Protein AF-A0AAV3ZAY5-F1 (afdb_monomer_lite)

pLDDT: mean 81.06, std 16.38, range [39.59, 95.88]

InterPro domains:
  IPR008930 Terpenoid cyclases/protein prenyltransferase alpha-alpha toroid [SSF48239] (10-176)
  IPR011626 Alpha-macroglobulin-like, TED domain [PF07678] (3-172)
  IPR019742 Alpha-2-macroglobulin, conserved site [PS00477] (21-29)
  IPR047565 Alpha-macroglobulin-like, thiol-ester bond-forming region [SM01419] (13-42)
  IPR050473 Alpha-2-macroglobulin/Complement system [PTHR11412] (2-173)

Secondary structure (DSSP, 8-state):
-----HHHHH-TTHHHH-----SSHHHHHHHHHHHHHHHHHHHHTT---HHHHHHHHHHHHHHHHHHHTTB-TTS-B-SSGGGSSS-BHHHHHHHHHHHHHHTTTS---HHHHHHHHHHHHHTB-TTS-B---S--S-TTTTGGGGGGSSS--S---HHHHHHHHHHHHHHTT-----

Radius of gyration: 16.89 Å; chains: 1; bounding box: 42×34×52 Å

Sequence (178 aa):
MLPGDIIGAALNNLEDLVRMPTGCGEQNMIGFVSNILVQKYLYSIENLQETTRQAALKHMEIGYQRAINYRHKDGSFSAFGDKDPKGSVWLTSFVVKSFAQAKKHIFIDEKDLNRSVDFLVQSQLDTGCFRETGKVFSSYMMGGLGQGWGQKTRRSPQGALTAYVLMALMEAGADTHV

Foldseek 3Di:
DDCPCPPVVVVVPLVVLQAQQDAFLVSLLSNLLSLLVSLVVCVVVVNPPVVSVVSSLVSNVNSLVVNVQQAEPQLAGDRHRPVWPDHWLLSLLSVLQSLLSCVVRDDDDLVSSVSSLVSNVVQQDPVRWHDIDGDDPDLVVVPVQSVPPPDPDPDNPRVVSSVSSVSSCVSNVNDPPD

Organism: NCBI:txid259542

Structure (mmCIF, N/CA/C/O backbone):
data_AF-A0AAV3ZAY5-F1
#
_entry.id   AF-A0AAV3ZAY5-F1
#
loop_
_atom_site.group_PDB
_atom_site.id
_atom_site.type_symbol
_atom_site.label_atom_id
_atom_site.label_alt_id
_atom_site.label_comp_id
_atom_site.label_asym_id
_atom_site.label_entity_id
_atom_site.label_seq_id
_atom_site.pdbx_PDB_ins_code
_atom_site.Cartn_x
_atom_site.Cartn_y
_atom_site.Cartn_z
_atom_site.occupancy
_atom_site.B_iso_or_equiv
_atom_site.auth_seq_id
_atom_site.auth_comp_id
_atom_site.auth_asym_id
_atom_site.auth_atom_id
_atom_site.pdbx_PDB_model_num
ATOM 1 N N . MET A 1 1 ? 5.620 -15.969 34.802 1.00 39.59 1 MET A N 1
ATOM 2 C CA . MET A 1 1 ? 4.813 -16.002 33.566 1.00 39.59 1 MET A CA 1
ATOM 3 C C . MET A 1 1 ? 5.616 -15.263 32.512 1.00 39.59 1 MET A C 1
ATOM 5 O O . MET A 1 1 ? 5.929 -14.102 32.729 1.00 39.59 1 MET A O 1
ATOM 9 N N . LEU A 1 2 ? 6.109 -15.965 31.490 1.00 40.91 2 LEU A N 1
ATOM 10 C CA . LEU A 1 2 ? 6.939 -15.359 30.445 1.00 40.91 2 LEU A CA 1
ATOM 11 C C . LEU A 1 2 ? 6.082 -14.387 29.609 1.00 40.91 2 LEU A C 1
ATOM 13 O O . LEU A 1 2 ? 4.936 -14.731 29.314 1.00 40.91 2 LEU A O 1
ATOM 17 N N . PRO A 1 3 ? 6.599 -13.207 29.225 1.00 48.16 3 PRO A N 1
ATOM 18 C CA . PRO A 1 3 ? 5.891 -12.257 28.374 1.00 48.16 3 PRO A CA 1
ATOM 19 C C . PRO A 1 3 ? 5.859 -12.800 26.940 1.00 48.16 3 PRO A C 1
ATOM 21 O O . PRO A 1 3 ? 6.736 -12.525 26.129 1.00 48.16 3 PRO A O 1
ATOM 24 N N . GLY A 1 4 ? 4.865 -13.640 26.652 1.00 52.03 4 GLY A N 1
ATOM 25 C CA . GLY A 1 4 ? 4.575 -14.147 25.307 1.00 52.03 4 GLY A CA 1
ATOM 26 C C . GLY A 1 4 ? 3.808 -13.152 24.433 1.00 52.03 4 GLY A C 1
ATOM 27 O O . GLY A 1 4 ? 3.517 -13.460 23.282 1.00 52.03 4 GLY A O 1
ATOM 28 N N . ASP A 1 5 ? 3.489 -11.970 24.964 1.00 56.34 5 ASP A N 1
ATOM 29 C CA . ASP A 1 5 ? 2.721 -10.943 24.273 1.00 56.34 5 ASP A CA 1
ATOM 30 C C . ASP A 1 5 ? 3.608 -9.736 23.943 1.00 56.34 5 ASP A C 1
ATOM 32 O O . ASP A 1 5 ? 3.662 -8.729 24.651 1.00 56.34 5 ASP A O 1
ATOM 36 N N . ILE A 1 6 ? 4.370 -9.884 22.856 1.00 57.84 6 ILE A N 1
ATOM 37 C CA . ILE A 1 6 ? 5.235 -8.826 22.312 1.00 57.84 6 ILE A CA 1
ATOM 38 C C . ILE A 1 6 ? 4.385 -7.616 21.897 1.00 57.84 6 ILE A C 1
ATOM 40 O O . ILE A 1 6 ? 4.851 -6.479 21.958 1.00 57.84 6 ILE A O 1
ATOM 44 N N . ILE A 1 7 ? 3.130 -7.856 21.502 1.00 55.22 7 ILE A N 1
ATOM 45 C CA . ILE A 1 7 ? 2.209 -6.794 21.123 1.00 55.22 7 ILE A CA 1
ATOM 46 C C . ILE A 1 7 ? 1.667 -6.137 22.400 1.00 55.22 7 ILE A C 1
ATOM 48 O O . ILE A 1 7 ? 1.729 -4.921 22.507 1.00 55.22 7 ILE A O 1
ATOM 52 N N . GLY A 1 8 ? 1.266 -6.898 23.421 1.00 54.28 8 GLY A N 1
ATOM 53 C CA . GLY A 1 8 ? 0.714 -6.399 24.690 1.00 54.28 8 GLY A CA 1
ATOM 54 C C . GLY A 1 8 ? 1.540 -5.299 25.366 1.00 54.28 8 GLY A C 1
ATOM 55 O O . GLY A 1 8 ? 0.983 -4.310 25.839 1.00 54.28 8 GLY A O 1
ATOM 56 N N . ALA A 1 9 ? 2.874 -5.391 25.330 1.00 57.09 9 ALA A N 1
ATOM 57 C CA . ALA A 1 9 ? 3.757 -4.342 25.855 1.00 57.09 9 ALA A CA 1
ATOM 58 C C . ALA A 1 9 ? 3.744 -3.042 25.020 1.00 57.09 9 ALA A C 1
ATOM 60 O O . ALA A 1 9 ? 3.839 -1.953 25.586 1.00 57.09 9 ALA A O 1
ATOM 61 N N . ALA A 1 10 ? 3.595 -3.138 23.694 1.00 53.03 10 ALA A N 1
ATOM 62 C CA . ALA A 1 10 ? 3.431 -1.988 22.798 1.00 53.03 10 ALA A CA 1
ATOM 63 C C . ALA A 1 10 ? 2.013 -1.382 22.856 1.00 53.03 10 ALA A C 1
ATOM 65 O O . ALA A 1 10 ? 1.795 -0.277 22.363 1.00 53.03 10 ALA A O 1
ATOM 66 N N . LEU A 1 11 ? 1.054 -2.095 23.456 1.00 53.38 11 LEU A N 1
ATOM 67 C CA . LEU A 1 11 ? -0.377 -1.784 23.429 1.00 53.38 11 LEU A CA 1
ATOM 68 C C . LEU A 1 11 ? -0.939 -1.221 24.732 1.00 53.38 11 LEU A C 1
ATOM 70 O O . LEU A 1 11 ? -2.111 -0.846 24.755 1.00 53.38 11 LEU A O 1
ATOM 74 N N . ASN A 1 12 ? -0.119 -1.074 25.779 1.00 56.75 12 ASN A N 1
ATOM 75 C CA . ASN A 1 12 ? -0.495 -0.266 26.944 1.00 56.75 12 ASN A CA 1
ATOM 76 C C . ASN A 1 12 ? -0.923 1.163 26.532 1.00 56.75 12 ASN A C 1
ATOM 78 O O . ASN A 1 12 ? -1.716 1.770 27.242 1.00 56.75 12 ASN A O 1
ATOM 82 N N . ASN A 1 13 ? -0.493 1.632 25.347 1.00 63.41 13 ASN A N 1
ATOM 83 C CA . ASN A 1 13 ? -0.967 2.850 24.687 1.00 63.41 13 ASN A CA 1
ATOM 84 C C . ASN A 1 13 ? -1.413 2.582 23.235 1.00 63.41 13 ASN A C 1
ATOM 86 O O . ASN A 1 13 ? -0.822 3.086 22.279 1.00 63.41 13 ASN A O 1
ATOM 90 N N . LEU A 1 14 ? -2.461 1.781 23.038 1.00 65.88 14 LEU A N 1
ATOM 91 C CA . LEU A 1 14 ? -3.030 1.511 21.708 1.00 65.88 14 LEU A CA 1
ATOM 92 C C . LEU A 1 14 ? -3.340 2.788 20.897 1.00 65.88 14 LEU A C 1
ATOM 94 O O . LEU A 1 14 ? -3.242 2.803 19.670 1.00 65.88 14 LEU A O 1
ATOM 98 N N . GLU A 1 15 ? -3.685 3.866 21.600 1.00 65.75 15 GLU A N 1
ATOM 99 C CA . GLU A 1 15 ? -3.948 5.195 21.045 1.00 65.75 15 GLU A CA 1
ATOM 100 C C . GLU A 1 15 ? -2.708 5.806 20.360 1.00 65.75 15 GLU A C 1
ATOM 102 O O . GLU A 1 15 ? -2.850 6.451 19.324 1.00 65.75 15 GLU A O 1
ATOM 107 N N . ASP A 1 16 ? -1.489 5.507 20.829 1.00 74.25 16 ASP A N 1
ATOM 108 C CA . ASP A 1 16 ? -0.229 5.993 20.233 1.00 74.25 16 ASP A CA 1
ATOM 109 C C . ASP A 1 16 ? 0.100 5.307 18.888 1.00 74.25 16 ASP A C 1
ATOM 111 O O . ASP A 1 16 ? 0.919 5.789 18.085 1.00 74.25 16 ASP A O 1
ATOM 115 N N . LEU A 1 17 ? -0.532 4.156 18.631 1.00 75.94 17 LEU A N 1
ATOM 116 C CA . LEU A 1 17 ? -0.433 3.418 17.370 1.00 75.94 17 LEU A CA 1
ATOM 117 C C . LEU A 1 17 ? -1.469 3.890 16.342 1.00 75.94 17 LEU A C 1
ATOM 119 O O . LEU A 1 17 ? -1.263 3.685 15.143 1.00 75.94 17 LEU A O 1
ATOM 123 N N . VAL A 1 18 ? -2.541 4.562 16.775 1.00 81.69 18 VAL A N 1
ATOM 124 C CA . VAL A 1 18 ? -3.495 5.225 15.878 1.00 81.69 18 VAL A CA 1
ATOM 125 C C . VAL A 1 18 ? -2.843 6.480 15.314 1.00 81.69 18 VAL A C 1
ATOM 127 O O . VAL A 1 18 ? -2.872 7.563 15.892 1.00 81.69 18 VAL A O 1
ATOM 130 N N . ARG A 1 19 ? -2.224 6.336 14.144 1.00 83.06 19 ARG A N 1
ATOM 131 C CA . ARG A 1 19 ? -1.428 7.402 13.531 1.00 83.06 19 ARG A CA 1
ATOM 132 C C . ARG A 1 19 ? -2.105 7.964 12.304 1.00 83.06 19 ARG A C 1
ATOM 134 O O . ARG A 1 19 ? -2.465 7.224 11.395 1.00 83.06 19 ARG A O 1
ATOM 141 N N . MET A 1 20 ? -2.205 9.285 12.229 1.00 84.25 20 MET A N 1
ATOM 142 C CA . MET A 1 20 ? -2.657 9.939 11.008 1.00 84.25 20 MET A CA 1
ATOM 143 C C . MET A 1 20 ? -1.624 9.726 9.881 1.00 84.25 20 MET A C 1
ATOM 145 O O . MET A 1 20 ? -0.457 10.092 10.053 1.00 84.25 20 MET A O 1
ATOM 149 N N . PRO A 1 21 ? -2.020 9.176 8.718 1.00 84.12 21 PRO A N 1
ATOM 150 C CA . PRO A 1 21 ? -1.125 9.008 7.572 1.00 84.12 21 PRO A CA 1
ATOM 151 C C . PRO A 1 21 ? -0.656 10.366 7.053 1.00 84.12 21 PRO A C 1
ATOM 153 O O . PRO A 1 21 ? -1.484 11.192 6.685 1.00 84.12 21 PRO A O 1
ATOM 156 N N . THR A 1 22 ? 0.646 10.641 7.047 1.00 78.81 22 THR A N 1
ATOM 157 C CA . THR A 1 22 ? 1.213 11.942 6.642 1.00 78.81 22 THR A CA 1
ATOM 158 C C . THR A 1 22 ? 2.538 11.754 5.911 1.00 78.81 22 THR A C 1
ATOM 160 O O . THR A 1 22 ? 3.098 10.660 5.903 1.00 78.81 22 THR A O 1
ATOM 163 N N . GLY A 1 23 ? 3.053 12.829 5.312 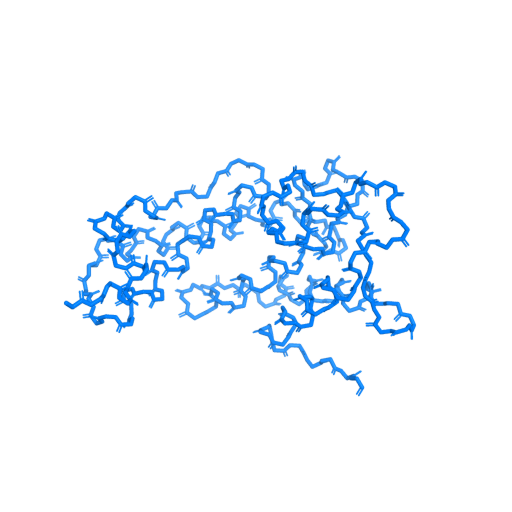1.00 82.94 23 GLY A N 1
ATOM 164 C CA . GLY A 1 23 ? 4.373 12.833 4.689 1.00 82.94 23 GLY A CA 1
ATOM 165 C C . GLY A 1 23 ? 4.362 12.370 3.235 1.00 82.94 23 GLY A C 1
ATOM 166 O O . GLY A 1 23 ? 3.383 12.569 2.525 1.00 82.94 23 GLY A O 1
ATOM 167 N N . CYS A 1 24 ? 5.484 11.818 2.778 1.00 82.94 24 CYS A N 1
ATOM 168 C CA . CYS A 1 24 ? 5.622 11.225 1.443 1.00 82.94 24 CYS A CA 1
ATOM 169 C C . CYS A 1 24 ? 4.890 9.871 1.343 1.00 82.94 24 CYS A C 1
ATOM 171 O O . CYS A 1 24 ? 4.443 9.339 2.358 1.00 82.94 24 CYS A O 1
ATOM 173 N N . GLY A 1 25 ? 4.779 9.290 0.145 1.00 80.44 25 GLY A N 1
ATOM 174 C CA . GLY A 1 25 ? 4.040 8.042 -0.090 1.00 80.44 25 GLY A CA 1
ATOM 175 C C . GLY A 1 25 ? 4.461 6.906 0.844 1.00 80.44 25 GLY A C 1
ATOM 176 O O . GLY A 1 25 ? 3.620 6.196 1.386 1.00 80.44 25 GLY A O 1
ATOM 177 N N . GLU A 1 26 ? 5.757 6.813 1.134 1.00 83.38 26 GLU A N 1
ATOM 178 C CA . GLU A 1 26 ? 6.321 5.878 2.107 1.00 83.38 26 GLU A CA 1
ATOM 179 C C . GLU A 1 26 ? 5.782 6.098 3.530 1.00 83.38 26 GLU A C 1
ATOM 181 O O . GLU A 1 26 ? 5.213 5.195 4.142 1.00 83.38 26 GLU A O 1
ATOM 186 N N . GLN A 1 27 ? 5.908 7.321 4.048 1.00 82.44 27 GLN A N 1
ATOM 187 C CA . GLN A 1 27 ? 5.470 7.687 5.400 1.00 82.44 27 GLN A CA 1
ATOM 188 C C . GLN A 1 27 ? 3.948 7.591 5.560 1.00 82.44 27 GLN A C 1
ATOM 190 O O . GLN A 1 27 ? 3.459 7.140 6.600 1.00 82.44 27 GLN A O 1
ATOM 195 N N . ASN A 1 28 ? 3.204 7.940 4.508 1.00 89.62 28 ASN A N 1
ATOM 196 C CA . ASN A 1 28 ? 1.758 7.783 4.458 1.00 89.62 28 ASN A CA 1
ATOM 197 C C . ASN A 1 28 ? 1.373 6.314 4.669 1.00 89.62 28 ASN A C 1
ATOM 199 O O . ASN A 1 28 ? 0.498 6.010 5.481 1.00 89.62 28 ASN A O 1
ATOM 203 N N . MET A 1 29 ? 2.075 5.392 4.006 1.00 91.69 29 MET A N 1
ATOM 204 C CA . MET A 1 29 ? 1.794 3.966 4.136 1.00 91.69 29 MET A CA 1
ATOM 205 C C . MET A 1 29 ? 2.168 3.389 5.506 1.00 91.69 29 MET A C 1
ATOM 207 O O . MET A 1 29 ? 1.460 2.503 5.979 1.00 91.69 29 MET A O 1
ATOM 211 N N . ILE A 1 30 ? 3.192 3.914 6.193 1.00 88.19 30 ILE A N 1
ATOM 212 C CA . ILE A 1 30 ? 3.480 3.527 7.590 1.00 88.19 30 ILE A CA 1
ATOM 213 C C . ILE A 1 30 ? 2.266 3.821 8.474 1.00 88.19 30 ILE A C 1
ATOM 215 O O . ILE A 1 30 ? 1.792 2.936 9.185 1.00 88.19 30 ILE A O 1
ATOM 219 N N . GLY A 1 31 ? 1.737 5.048 8.406 1.00 87.38 31 GLY A N 1
ATOM 220 C CA . GLY A 1 31 ? 0.554 5.425 9.180 1.00 87.38 31 GLY A CA 1
ATOM 221 C C . GLY A 1 31 ? -0.658 4.568 8.816 1.00 87.38 31 GLY A C 1
ATOM 222 O O . GLY A 1 31 ? -1.362 4.077 9.695 1.00 87.38 31 GLY A O 1
ATOM 223 N N . PHE A 1 32 ? -0.874 4.321 7.524 1.00 92.81 32 PHE A N 1
ATOM 224 C CA . PHE A 1 32 ? -1.975 3.485 7.047 1.00 92.81 32 PHE A CA 1
ATOM 225 C C . PHE A 1 32 ? -1.913 2.057 7.618 1.00 92.81 32 PHE A C 1
ATOM 227 O O . PHE A 1 32 ? -2.893 1.584 8.194 1.00 92.81 32 PHE A O 1
ATOM 234 N N . VAL A 1 33 ? -0.751 1.399 7.545 1.00 91.81 33 VAL A N 1
ATOM 235 C CA . VAL A 1 33 ? -0.567 0.031 8.057 1.00 91.81 33 VAL A CA 1
ATOM 236 C C . VAL A 1 33 ? -0.677 -0.037 9.579 1.00 91.81 33 VAL A C 1
ATOM 238 O O . VAL A 1 33 ? -1.270 -0.989 10.089 1.00 91.81 33 VAL A O 1
ATOM 241 N N . SER A 1 34 ? -0.190 0.970 10.313 1.00 90.75 34 SER A N 1
ATOM 242 C CA . SER A 1 34 ? -0.392 1.044 11.768 1.00 90.75 34 SER A CA 1
ATOM 243 C C . SER A 1 34 ? -1.877 0.990 12.139 1.00 90.75 34 SER A C 1
ATOM 245 O O . SER A 1 34 ? -2.253 0.218 13.018 1.00 90.75 34 SER A O 1
ATOM 247 N N . ASN A 1 35 ? -2.742 1.726 11.430 1.00 92.19 35 ASN A N 1
ATOM 248 C CA . ASN A 1 35 ? -4.182 1.697 11.709 1.00 92.19 35 ASN A CA 1
ATOM 249 C C . ASN A 1 35 ? -4.825 0.339 11.373 1.00 92.19 35 ASN A C 1
ATOM 251 O O . ASN A 1 35 ? -5.685 -0.121 12.121 1.00 92.19 35 ASN A O 1
ATOM 255 N N . ILE A 1 36 ? -4.381 -0.346 10.309 1.00 92.44 36 ILE A N 1
ATOM 256 C CA . ILE A 1 36 ? -4.831 -1.719 10.004 1.00 92.44 36 ILE A CA 1
ATOM 257 C C . ILE A 1 36 ? -4.467 -2.670 11.149 1.00 92.44 36 ILE A C 1
ATOM 259 O O . ILE A 1 36 ? -5.278 -3.509 11.543 1.00 92.44 36 ILE A O 1
ATOM 263 N N . LEU A 1 37 ? -3.246 -2.564 11.681 1.00 89.75 37 LEU A N 1
ATOM 264 C CA . LEU A 1 37 ? -2.791 -3.412 12.780 1.00 89.75 37 LEU A CA 1
ATOM 265 C C . LEU A 1 37 ? -3.623 -3.179 14.046 1.00 89.75 37 LEU A C 1
ATOM 267 O O . LEU A 1 37 ? -4.035 -4.150 14.677 1.00 89.75 37 LEU A O 1
ATOM 271 N N . VAL A 1 38 ? -3.931 -1.917 14.361 1.00 88.88 38 VAL A N 1
ATOM 272 C CA . VAL A 1 38 ? -4.828 -1.559 15.470 1.00 88.88 38 VAL A CA 1
ATOM 273 C C . VAL A 1 38 ? -6.206 -2.202 15.293 1.00 88.88 38 VAL A C 1
ATOM 275 O O . VAL A 1 38 ? -6.694 -2.838 16.224 1.00 88.88 38 VAL A O 1
ATOM 278 N N . GLN A 1 39 ? -6.809 -2.123 14.099 1.00 88.81 39 GLN A N 1
ATOM 279 C CA . GLN A 1 39 ? -8.101 -2.771 13.821 1.00 88.81 39 GLN A CA 1
ATOM 280 C C . GLN A 1 39 ? -8.048 -4.290 14.011 1.00 88.81 39 GLN A C 1
ATOM 282 O O . GLN A 1 39 ? -8.925 -4.865 14.655 1.00 88.81 39 GLN A O 1
ATOM 287 N N . LYS A 1 40 ? -7.011 -4.951 13.476 1.00 87.56 40 LYS A N 1
ATOM 288 C CA . LYS A 1 40 ? -6.828 -6.402 13.636 1.00 87.56 40 LYS A CA 1
ATOM 289 C C . LYS A 1 40 ? -6.686 -6.794 15.103 1.00 87.56 40 LYS A C 1
ATOM 291 O O . LYS A 1 40 ? -7.253 -7.803 15.511 1.00 87.56 40 LYS A O 1
ATOM 296 N N . TYR A 1 41 ? -5.939 -6.009 15.874 1.00 84.44 41 TYR A N 1
ATOM 297 C CA . TYR A 1 41 ? -5.732 -6.289 17.285 1.00 84.44 41 TYR A CA 1
ATOM 298 C C . TYR A 1 41 ? -7.022 -6.116 18.092 1.00 84.44 41 TYR A C 1
ATOM 300 O O . TYR A 1 41 ? -7.425 -7.057 18.770 1.00 84.44 41 TYR A O 1
ATOM 308 N N . LEU A 1 42 ? -7.708 -4.973 17.963 1.00 84.44 42 LEU A N 1
ATOM 309 C CA . LEU A 1 42 ? -8.984 -4.720 18.648 1.00 84.44 42 LEU A CA 1
ATOM 310 C C . LEU A 1 42 ? -10.009 -5.825 18.377 1.00 84.44 42 LEU A C 1
ATOM 312 O O . LEU A 1 42 ? -10.687 -6.276 19.296 1.00 84.44 42 LEU A O 1
ATOM 316 N N . TYR A 1 43 ? -10.064 -6.305 17.131 1.00 84.12 43 TYR A N 1
ATOM 317 C CA . TYR A 1 43 ? -10.911 -7.431 16.753 1.00 84.12 43 TYR A CA 1
ATOM 318 C C . TYR A 1 43 ? -10.505 -8.738 17.455 1.00 84.12 43 TYR A C 1
ATOM 320 O O . TYR A 1 43 ? -11.366 -9.473 17.921 1.00 84.12 43 TYR A O 1
ATOM 328 N N . SER A 1 44 ? -9.202 -9.024 17.557 1.00 83.06 44 SER A N 1
ATOM 329 C CA . SER A 1 44 ? -8.687 -10.272 18.143 1.00 83.06 44 SER A CA 1
ATOM 330 C C . SER A 1 44 ? -8.912 -10.416 19.649 1.00 83.06 44 SER A C 1
ATOM 332 O O . SER A 1 44 ? -9.041 -11.538 20.129 1.00 83.06 44 SER A O 1
ATOM 334 N N . ILE A 1 45 ? -8.962 -9.304 20.386 1.00 82.19 45 ILE A N 1
ATOM 335 C CA . ILE A 1 45 ? -9.152 -9.306 21.845 1.00 82.19 45 ILE A CA 1
ATOM 336 C C . ILE A 1 45 ? -10.597 -9.013 22.269 1.00 82.19 45 ILE A C 1
ATOM 338 O O . ILE A 1 45 ? -10.838 -8.764 23.447 1.00 82.19 45 ILE A O 1
ATOM 342 N N . GLU A 1 46 ? -11.534 -8.978 21.314 1.00 77.00 46 GLU A N 1
ATOM 343 C CA . GLU A 1 46 ? -12.953 -8.649 21.538 1.00 77.00 46 GLU A CA 1
ATOM 344 C C . GLU A 1 46 ? -13.163 -7.334 22.321 1.00 77.00 46 GLU A C 1
ATOM 346 O O . GLU A 1 46 ? -14.153 -7.149 23.028 1.00 77.00 46 GLU A O 1
ATOM 351 N N . ASN A 1 47 ? -12.224 -6.388 22.200 1.00 72.06 47 ASN A N 1
ATOM 352 C CA . ASN A 1 47 ? -12.236 -5.147 22.966 1.00 72.06 47 ASN A CA 1
ATOM 353 C C . ASN A 1 47 ? -12.866 -4.017 22.152 1.00 72.06 47 ASN A C 1
ATOM 355 O O . ASN A 1 47 ? -12.347 -3.583 21.121 1.00 72.06 47 ASN A O 1
ATOM 359 N N . LEU A 1 48 ? -13.991 -3.513 22.650 1.00 64.62 48 LEU A N 1
ATOM 360 C CA . LEU A 1 48 ? -14.813 -2.495 22.004 1.00 64.62 48 LEU A CA 1
ATOM 361 C C . LEU A 1 48 ? -14.398 -1.083 22.432 1.00 64.62 48 LEU A C 1
ATOM 363 O O . LEU A 1 48 ? -15.205 -0.300 22.935 1.00 64.62 48 LEU A O 1
ATOM 367 N N . GLN A 1 49 ? -13.134 -0.729 22.199 1.00 80.50 49 GLN A N 1
ATOM 368 C CA . GLN A 1 49 ? -12.678 0.656 22.318 1.00 80.50 49 GLN A CA 1
ATOM 369 C C . GLN A 1 49 ? -13.151 1.458 21.089 1.00 80.50 49 GLN A C 1
ATOM 371 O O . GLN A 1 49 ? -12.406 1.724 20.144 1.00 80.50 49 GLN A O 1
ATOM 376 N N . GLU A 1 50 ? -14.446 1.782 21.069 1.00 83.38 50 GLU A N 1
ATOM 377 C CA . GLU A 1 50 ? -15.148 2.299 19.887 1.00 83.38 50 GLU A CA 1
ATOM 378 C C . GLU A 1 50 ? -14.552 3.613 19.360 1.00 83.38 50 GLU A C 1
ATOM 380 O O . GLU A 1 50 ? -14.430 3.797 18.151 1.00 83.38 50 GLU A O 1
ATOM 385 N N . THR A 1 51 ? -14.103 4.504 20.246 1.00 85.94 51 THR A N 1
ATOM 386 C CA . THR A 1 51 ? -13.437 5.763 19.873 1.00 85.94 51 THR A CA 1
ATOM 387 C C . THR A 1 51 ? -12.153 5.511 19.082 1.00 85.94 51 THR A C 1
ATOM 389 O O . THR A 1 51 ? -11.969 6.064 17.996 1.00 85.94 51 THR A O 1
ATOM 392 N N . THR A 1 52 ? -11.295 4.627 19.588 1.00 85.31 52 THR A N 1
ATOM 393 C CA . THR A 1 52 ? -10.030 4.225 18.963 1.00 85.31 52 THR A CA 1
ATOM 394 C C . THR A 1 52 ? -10.277 3.512 17.637 1.00 85.31 52 THR A C 1
ATOM 396 O O . THR A 1 52 ? -9.606 3.786 16.639 1.00 85.31 52 THR A O 1
ATOM 399 N N . ARG A 1 53 ? -11.300 2.650 17.590 1.00 87.12 53 ARG A N 1
ATOM 400 C CA . ARG A 1 53 ? -11.724 1.950 16.375 1.00 87.12 53 ARG A CA 1
ATOM 401 C C . ARG A 1 53 ? -12.169 2.929 15.290 1.00 87.12 53 ARG A C 1
ATOM 403 O O . ARG A 1 53 ? -11.688 2.842 14.163 1.00 87.12 53 ARG A O 1
ATOM 410 N N . GLN A 1 54 ? -13.047 3.872 15.614 1.00 91.12 54 GLN A N 1
ATOM 411 C CA . GLN A 1 54 ? -13.539 4.869 14.658 1.00 91.12 54 GLN A CA 1
ATOM 412 C C . GLN A 1 54 ? -12.418 5.792 14.169 1.00 91.12 54 GLN A C 1
ATOM 414 O O . GLN A 1 54 ? -12.327 6.079 12.974 1.00 91.12 54 GLN A O 1
ATOM 419 N N . ALA A 1 55 ? -11.516 6.206 15.064 1.00 91.62 55 ALA A N 1
ATOM 420 C CA . ALA A 1 55 ? -10.351 7.004 14.696 1.00 91.62 55 ALA A CA 1
ATOM 421 C C . ALA A 1 55 ? -9.442 6.263 13.703 1.00 91.62 55 ALA A C 1
ATOM 423 O O . ALA A 1 55 ? -9.072 6.824 12.671 1.00 91.62 55 ALA A O 1
ATOM 424 N N . ALA A 1 56 ? -9.137 4.988 13.965 1.00 92.00 56 ALA A N 1
ATOM 425 C CA . ALA A 1 56 ? -8.325 4.177 13.066 1.00 92.00 56 ALA A CA 1
ATOM 426 C C . ALA A 1 56 ? -9.006 3.946 11.703 1.00 92.00 56 ALA A C 1
ATOM 428 O O . ALA A 1 56 ? -8.331 4.068 10.684 1.00 92.00 56 ALA A O 1
ATOM 429 N N . LEU A 1 57 ? -10.323 3.700 11.648 1.00 94.06 57 LEU A N 1
ATOM 430 C CA . LEU A 1 57 ? -11.057 3.591 10.375 1.00 94.06 57 LEU A CA 1
ATOM 431 C C . LEU A 1 57 ? -10.979 4.887 9.560 1.00 94.06 57 LEU A C 1
ATOM 433 O O . LEU A 1 57 ? -10.577 4.866 8.397 1.00 94.06 57 LEU A O 1
ATOM 437 N N . LYS A 1 58 ? -11.259 6.032 10.191 1.00 95.00 58 LYS A N 1
ATOM 438 C CA . LYS A 1 58 ? -11.161 7.347 9.547 1.00 95.00 58 LYS A CA 1
ATOM 439 C C . LYS A 1 58 ? -9.747 7.630 9.034 1.00 95.00 58 LYS A C 1
ATOM 441 O O . LYS A 1 58 ? -9.563 8.160 7.940 1.00 95.00 58 LYS A O 1
ATOM 446 N N . HIS A 1 59 ? -8.726 7.283 9.813 1.00 95.06 59 HIS A N 1
ATOM 447 C CA . HIS A 1 59 ? -7.336 7.426 9.390 1.00 95.06 59 HIS A CA 1
ATOM 448 C C . HIS A 1 59 ? -6.982 6.498 8.226 1.00 95.06 59 HIS A C 1
ATOM 450 O O . HIS A 1 59 ? -6.247 6.924 7.337 1.00 95.06 59 HIS A O 1
ATOM 456 N N . MET A 1 60 ? -7.520 5.275 8.183 1.00 95.06 60 MET A N 1
ATOM 457 C CA . MET A 1 60 ? -7.361 4.388 7.031 1.00 95.06 60 MET A CA 1
ATOM 458 C C . MET A 1 60 ? -7.971 5.006 5.770 1.00 95.06 60 MET A C 1
ATOM 460 O O . MET A 1 60 ? -7.288 5.076 4.754 1.00 95.06 60 MET A O 1
ATOM 464 N N . GLU A 1 61 ? -9.197 5.531 5.830 1.00 95.50 61 GLU A N 1
ATOM 465 C CA . GLU A 1 61 ? -9.835 6.188 4.677 1.00 95.50 61 GLU A CA 1
ATOM 466 C C . GLU A 1 61 ? -8.996 7.359 4.149 1.00 95.50 61 GLU A C 1
ATOM 468 O O . GLU A 1 61 ? -8.716 7.447 2.952 1.00 95.50 61 GLU A O 1
ATOM 473 N N . ILE A 1 62 ? -8.511 8.221 5.050 1.00 94.81 62 ILE A N 1
ATOM 474 C CA . ILE A 1 62 ? -7.616 9.332 4.699 1.00 94.81 62 ILE A CA 1
ATOM 475 C C . ILE A 1 62 ? -6.318 8.809 4.070 1.00 94.81 62 ILE A C 1
ATOM 477 O O . ILE A 1 62 ? -5.852 9.356 3.071 1.00 94.81 62 ILE A O 1
ATOM 481 N N . GLY A 1 63 ? -5.726 7.760 4.644 1.00 94.88 63 GLY A N 1
ATOM 482 C CA . GLY A 1 63 ? -4.489 7.160 4.151 1.00 94.88 63 GLY A CA 1
ATOM 483 C C . GLY A 1 63 ? -4.633 6.549 2.765 1.00 94.88 63 GLY A C 1
ATOM 484 O O . GLY A 1 63 ? -3.733 6.734 1.947 1.00 94.88 63 GLY A O 1
ATOM 485 N N . TYR A 1 64 ? -5.764 5.898 2.481 1.00 95.62 64 TYR A N 1
ATOM 486 C CA . TYR A 1 64 ? -6.098 5.378 1.156 1.00 95.62 64 TYR A CA 1
ATOM 487 C C . TYR A 1 64 ? -6.192 6.515 0.133 1.00 95.62 64 TYR A C 1
ATOM 489 O O . TYR A 1 64 ? -5.445 6.516 -0.844 1.00 95.62 64 TYR A O 1
ATOM 497 N N . GLN A 1 65 ? -7.006 7.541 0.402 1.00 94.19 65 GLN A N 1
ATOM 498 C CA . GLN A 1 65 ? -7.151 8.693 -0.498 1.00 94.19 65 GLN A CA 1
ATOM 499 C C . GLN A 1 65 ? -5.817 9.415 -0.737 1.00 94.19 65 GLN A C 1
ATOM 501 O O . GLN A 1 65 ? -5.509 9.833 -1.852 1.00 94.19 65 GLN A O 1
ATOM 506 N N . ARG A 1 66 ? -4.979 9.530 0.300 1.00 93.81 66 ARG A N 1
ATOM 507 C CA . ARG A 1 66 ? -3.635 10.106 0.178 1.00 93.81 66 ARG A CA 1
ATOM 508 C C . ARG A 1 66 ? -2.697 9.228 -0.635 1.00 93.81 66 ARG A C 1
ATOM 510 O O . ARG A 1 66 ? -1.966 9.765 -1.460 1.00 93.81 66 ARG A O 1
ATOM 517 N N . ALA A 1 67 ? -2.721 7.915 -0.417 1.00 93.69 67 ALA A N 1
ATOM 518 C CA . ALA A 1 67 ? -1.852 6.968 -1.102 1.00 93.69 67 ALA A CA 1
ATOM 519 C C . ALA A 1 67 ? -2.030 7.061 -2.621 1.00 93.69 67 ALA A C 1
ATOM 521 O O . ALA A 1 67 ? -1.029 7.133 -3.328 1.00 93.69 67 ALA A O 1
ATOM 522 N N . ILE A 1 68 ? -3.271 7.168 -3.113 1.00 93.75 68 ILE A N 1
ATOM 523 C CA . ILE A 1 68 ? -3.574 7.283 -4.550 1.00 93.75 68 ILE A CA 1
ATOM 524 C C . ILE A 1 68 ? -2.848 8.460 -5.228 1.00 93.75 68 ILE A C 1
ATOM 526 O O . ILE A 1 68 ? -2.474 8.338 -6.393 1.00 93.75 68 ILE A O 1
ATOM 530 N N . ASN A 1 69 ? -2.545 9.548 -4.510 1.00 93.06 69 ASN A N 1
ATOM 531 C CA . ASN A 1 69 ? -1.784 10.681 -5.061 1.00 93.06 69 ASN A CA 1
ATOM 532 C C . ASN A 1 69 ? -0.311 10.354 -5.370 1.00 93.06 69 ASN A C 1
ATOM 534 O O . ASN A 1 69 ? 0.356 11.122 -6.058 1.00 93.06 69 ASN A O 1
ATOM 538 N N . TYR A 1 70 ? 0.210 9.240 -4.853 1.00 93.31 70 TYR A N 1
ATOM 539 C CA . TYR A 1 70 ? 1.573 8.765 -5.110 1.00 93.31 70 TYR A CA 1
ATOM 540 C C . TYR A 1 70 ? 1.625 7.655 -6.167 1.00 93.31 70 TYR A C 1
ATOM 542 O O . TYR A 1 70 ? 2.682 7.052 -6.376 1.00 93.31 70 TYR A O 1
ATOM 550 N N . ARG A 1 71 ? 0.490 7.368 -6.815 1.00 94.75 71 ARG A N 1
ATOM 551 C CA . ARG A 1 71 ? 0.385 6.383 -7.885 1.00 94.75 71 ARG A CA 1
ATOM 552 C C . ARG A 1 71 ? 0.669 7.027 -9.238 1.00 94.75 71 ARG A C 1
ATOM 554 O O . ARG A 1 71 ? 0.073 8.038 -9.594 1.00 94.75 71 ARG A O 1
ATOM 561 N N . HIS A 1 72 ? 1.526 6.379 -10.007 1.00 94.75 72 HIS A N 1
ATOM 562 C CA . HIS A 1 72 ? 1.854 6.703 -11.387 1.00 94.75 72 HIS A CA 1
ATOM 563 C C . HIS A 1 72 ? 0.749 6.259 -12.347 1.00 94.75 72 HIS A C 1
ATOM 565 O O . HIS A 1 72 ? -0.114 5.432 -12.034 1.00 94.75 72 HIS A O 1
ATOM 571 N N . LYS A 1 73 ? 0.807 6.761 -13.582 1.00 93.00 73 LYS A N 1
ATOM 572 C CA . LYS A 1 73 ? -0.134 6.379 -14.650 1.00 93.00 73 LYS A CA 1
ATOM 573 C C . LYS A 1 73 ? -0.070 4.895 -15.018 1.00 93.00 73 LYS A C 1
ATOM 575 O O . LYS A 1 73 ? -1.078 4.348 -15.458 1.00 93.00 73 LYS A O 1
ATOM 580 N N . ASP A 1 74 ? 1.071 4.246 -14.848 1.00 92.94 74 ASP A N 1
ATOM 581 C CA . ASP A 1 74 ? 1.229 2.808 -15.090 1.00 92.94 74 ASP A CA 1
ATOM 582 C C . ASP A 1 74 ? 0.672 1.937 -13.949 1.00 92.94 74 ASP A C 1
ATOM 584 O O . ASP A 1 74 ? 0.605 0.727 -14.101 1.00 92.94 74 ASP A O 1
ATOM 588 N N . GLY A 1 75 ? 0.220 2.535 -12.837 1.00 94.06 75 GLY A N 1
ATOM 589 C CA . GLY A 1 75 ? -0.298 1.817 -11.669 1.00 94.06 75 GLY A CA 1
ATOM 590 C C . GLY A 1 75 ? 0.729 1.586 -10.561 1.00 94.06 75 GLY A C 1
ATOM 591 O O . GLY A 1 75 ? 0.349 1.143 -9.475 1.00 94.06 75 GLY A O 1
ATOM 592 N N . SER A 1 76 ? 1.998 1.921 -10.789 1.00 95.19 76 SER A N 1
ATOM 593 C CA . SER A 1 76 ? 3.057 1.809 -9.787 1.00 95.19 76 SER A CA 1
ATOM 594 C C . SER A 1 76 ? 2.997 2.924 -8.740 1.00 95.19 76 SER A C 1
ATOM 596 O O . SER A 1 76 ? 2.432 3.987 -8.978 1.00 95.19 76 SER A O 1
ATOM 598 N N . PHE A 1 77 ? 3.589 2.712 -7.567 1.00 94.25 77 PHE A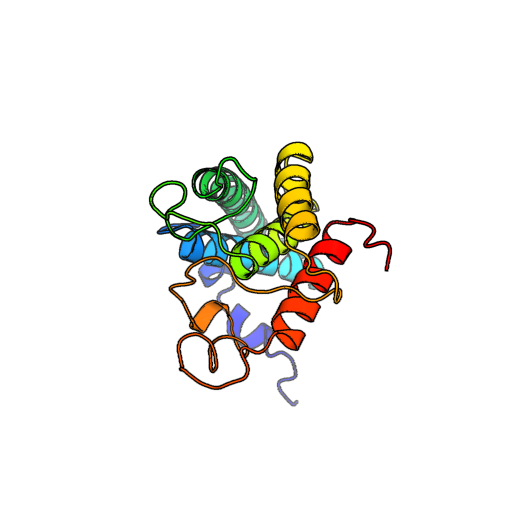 N 1
ATOM 599 C CA . PHE A 1 77 ? 3.732 3.727 -6.519 1.00 94.25 77 PHE A CA 1
ATOM 600 C C . PHE A 1 77 ? 5.196 4.111 -6.319 1.00 94.25 77 PHE A C 1
ATOM 602 O O . PHE A 1 77 ? 6.093 3.270 -6.396 1.00 94.25 77 PHE A O 1
ATOM 609 N N . SER A 1 78 ? 5.444 5.377 -5.992 1.00 91.69 78 SER A N 1
ATOM 610 C CA . SER A 1 78 ? 6.756 5.864 -5.548 1.00 91.69 78 SER A CA 1
ATOM 611 C C . SER A 1 78 ? 6.624 6.766 -4.318 1.00 91.69 78 SER A C 1
ATOM 613 O O . SER A 1 78 ? 5.520 7.122 -3.909 1.00 91.69 78 SER A O 1
ATOM 615 N N . ALA A 1 79 ? 7.743 7.151 -3.702 1.00 88.00 79 ALA A N 1
ATOM 616 C CA . ALA A 1 79 ? 7.709 8.018 -2.526 1.00 88.00 79 ALA A CA 1
ATOM 617 C C . ALA A 1 79 ? 7.123 9.406 -2.835 1.00 88.00 79 ALA A C 1
ATOM 619 O O . ALA A 1 79 ? 6.453 9.993 -1.985 1.00 88.00 79 ALA A O 1
ATOM 620 N N . PHE A 1 80 ? 7.336 9.929 -4.045 1.00 88.19 80 PHE A N 1
ATOM 621 C CA . PHE A 1 80 ? 6.897 11.270 -4.436 1.00 88.19 80 PHE A CA 1
ATOM 622 C C . PHE A 1 80 ? 5.932 11.292 -5.632 1.00 88.19 80 PHE A C 1
ATOM 624 O O . PHE A 1 80 ? 5.706 12.361 -6.203 1.00 88.19 80 PHE A O 1
ATOM 631 N N . GLY A 1 81 ? 5.337 10.148 -5.989 1.00 89.81 81 GLY A N 1
ATOM 632 C CA . GLY A 1 81 ? 4.428 10.022 -7.133 1.00 89.81 81 GLY A CA 1
ATOM 633 C C . GLY A 1 81 ? 5.091 10.459 -8.438 1.00 89.81 81 GLY A C 1
ATOM 634 O O . GLY A 1 81 ? 6.275 10.198 -8.644 1.00 89.81 81 GLY A O 1
ATOM 635 N N . ASP A 1 82 ? 4.360 11.202 -9.271 1.00 88.94 82 ASP A N 1
ATOM 636 C CA . ASP A 1 82 ? 4.813 11.699 -10.584 1.00 88.94 82 ASP A CA 1
ATOM 637 C C . ASP A 1 82 ? 6.098 12.561 -10.548 1.00 88.94 82 ASP A C 1
ATOM 639 O O . ASP A 1 82 ? 6.671 12.865 -11.595 1.00 88.94 82 ASP A O 1
ATOM 643 N N . LYS A 1 83 ? 6.573 12.985 -9.365 1.00 87.38 83 LYS A N 1
ATOM 644 C CA . LYS A 1 83 ? 7.883 13.649 -9.226 1.00 87.38 83 LYS A CA 1
ATOM 645 C C . LYS A 1 83 ? 9.054 12.681 -9.392 1.00 87.38 83 LYS A C 1
ATOM 647 O O . LYS A 1 83 ? 10.150 13.113 -9.749 1.00 87.38 83 LYS A O 1
ATOM 652 N N . ASP A 1 84 ? 8.847 11.399 -9.106 1.00 86.44 84 ASP A N 1
ATOM 653 C CA . ASP A 1 84 ? 9.828 10.362 -9.394 1.00 86.44 84 ASP A CA 1
ATOM 654 C C . ASP A 1 84 ? 9.679 9.903 -10.851 1.00 86.44 84 ASP A C 1
ATOM 656 O O . ASP A 1 84 ? 8.570 9.793 -11.358 1.00 86.44 84 ASP A O 1
ATOM 660 N N . PRO A 1 85 ? 10.770 9.570 -11.553 1.00 86.81 85 PRO A N 1
ATOM 661 C CA . PRO A 1 85 ? 10.678 9.131 -12.945 1.00 86.81 85 PRO A CA 1
ATOM 662 C C . PRO A 1 85 ? 10.117 7.708 -13.106 1.00 86.81 85 PRO A C 1
ATOM 664 O O . PRO A 1 85 ? 9.787 7.316 -14.223 1.00 86.81 85 PRO A O 1
ATOM 667 N N . LYS A 1 86 ? 10.105 6.903 -12.033 1.00 88.19 86 LYS A N 1
ATOM 668 C CA . LYS A 1 86 ? 9.681 5.495 -12.030 1.00 88.19 86 LYS A CA 1
ATOM 669 C C . LYS A 1 86 ? 9.099 5.105 -10.676 1.00 88.19 86 LYS A C 1
ATOM 671 O O . LYS A 1 86 ? 9.653 5.492 -9.643 1.00 88.19 86 LYS A O 1
ATOM 676 N N . GLY A 1 87 ? 8.068 4.265 -10.688 1.00 90.31 87 GLY A N 1
ATOM 677 C CA . GLY A 1 87 ? 7.577 3.596 -9.489 1.00 90.31 87 GLY A CA 1
ATOM 678 C C . GLY A 1 87 ? 8.459 2.446 -9.021 1.00 90.31 87 GLY A C 1
ATOM 679 O O . GLY A 1 87 ? 9.288 1.904 -9.763 1.00 90.31 87 GLY A O 1
ATOM 680 N N . SER A 1 88 ? 8.278 2.099 -7.750 1.00 91.44 88 SER A N 1
ATOM 681 C CA . SER A 1 88 ? 8.982 1.017 -7.081 1.00 91.44 88 SER A CA 1
ATOM 682 C C . SER A 1 88 ? 8.135 -0.249 -7.035 1.00 91.44 88 SER A C 1
ATOM 684 O O . SER A 1 88 ? 6.974 -0.209 -6.625 1.00 91.44 88 SER A O 1
ATOM 686 N N . VAL A 1 89 ? 8.725 -1.389 -7.396 1.00 92.31 89 VAL A N 1
ATOM 687 C CA . VAL A 1 89 ? 8.057 -2.698 -7.317 1.00 92.31 89 VAL A CA 1
ATOM 688 C C . VAL A 1 89 ? 7.781 -3.052 -5.862 1.00 92.31 89 VAL A C 1
ATOM 690 O O . VAL A 1 89 ? 6.659 -3.427 -5.518 1.00 92.31 89 VAL A O 1
ATOM 693 N N . TRP A 1 90 ? 8.767 -2.865 -4.982 1.00 91.12 90 TRP A N 1
ATOM 694 C CA . TRP A 1 90 ? 8.598 -3.105 -3.557 1.00 91.12 90 TRP A CA 1
ATOM 695 C C . TRP A 1 90 ? 7.499 -2.219 -2.960 1.00 91.12 90 TRP A C 1
ATOM 697 O O . TRP A 1 90 ? 6.571 -2.748 -2.345 1.00 91.12 90 TRP A O 1
ATOM 707 N N . LEU A 1 91 ? 7.531 -0.900 -3.190 1.00 91.81 91 LEU A N 1
ATOM 708 C CA . LEU A 1 91 ? 6.518 -0.004 -2.621 1.00 91.81 91 LEU A CA 1
ATOM 709 C C . LEU A 1 91 ? 5.124 -0.317 -3.174 1.00 91.81 91 LEU A C 1
ATOM 711 O O . LEU A 1 91 ? 4.163 -0.364 -2.413 1.00 91.81 91 LEU A O 1
ATOM 715 N N . THR A 1 92 ? 5.019 -0.601 -4.474 1.00 94.81 92 THR A N 1
ATOM 716 C CA . THR A 1 92 ? 3.746 -0.992 -5.092 1.00 94.81 92 THR A CA 1
ATOM 717 C C . THR A 1 92 ? 3.204 -2.275 -4.468 1.00 94.81 92 THR A C 1
ATOM 719 O O . THR A 1 92 ? 2.041 -2.317 -4.077 1.00 94.81 92 THR A O 1
ATOM 722 N N . SER A 1 93 ? 4.046 -3.295 -4.278 1.00 94.38 93 SER A N 1
ATOM 723 C CA . SER A 1 93 ? 3.635 -4.539 -3.614 1.00 94.38 93 SER A CA 1
ATOM 724 C C . SER A 1 93 ? 3.225 -4.324 -2.154 1.00 94.38 93 SER A C 1
ATOM 726 O O . SER A 1 93 ? 2.249 -4.912 -1.693 1.00 94.38 93 SER A O 1
ATOM 728 N N . PHE A 1 94 ? 3.897 -3.423 -1.432 1.00 93.44 94 PHE A N 1
ATOM 729 C CA . PHE A 1 94 ? 3.513 -3.045 -0.074 1.00 93.44 94 PHE A CA 1
ATOM 730 C C . PHE A 1 94 ? 2.146 -2.358 -0.033 1.00 93.44 94 PHE A C 1
ATOM 732 O O . PHE A 1 94 ? 1.328 -2.687 0.829 1.00 93.44 94 PHE A O 1
ATOM 739 N N . VAL A 1 95 ? 1.868 -1.459 -0.979 1.00 94.88 95 VAL A N 1
ATOM 740 C CA . VAL A 1 95 ? 0.565 -0.795 -1.099 1.00 94.88 95 VAL A CA 1
ATOM 741 C C . VAL A 1 95 ? -0.532 -1.798 -1.444 1.00 94.88 95 VAL A C 1
ATOM 743 O O . VAL A 1 95 ? -1.531 -1.846 -0.731 1.00 94.88 95 VAL A O 1
ATOM 746 N N . VAL A 1 96 ? -0.327 -2.646 -2.459 1.00 95.88 96 VAL A N 1
ATOM 747 C CA . VAL A 1 96 ? -1.290 -3.680 -2.882 1.00 95.88 96 VAL A CA 1
ATOM 748 C C . VAL A 1 96 ? -1.650 -4.601 -1.717 1.00 95.88 96 VAL A C 1
ATOM 750 O O . VAL A 1 96 ? -2.828 -4.751 -1.393 1.00 95.88 96 VAL A O 1
ATOM 753 N N . LYS A 1 97 ? -0.642 -5.133 -1.016 1.00 95.25 97 LYS A N 1
ATOM 754 C CA . LYS A 1 97 ? -0.834 -5.966 0.177 1.00 95.25 97 LYS A CA 1
ATOM 755 C C . LYS A 1 97 ? -1.641 -5.237 1.257 1.00 95.25 97 LYS A C 1
ATOM 757 O O . LYS A 1 97 ? -2.599 -5.773 1.810 1.00 95.25 97 LYS A O 1
ATOM 762 N N . SER A 1 98 ? -1.273 -3.992 1.555 1.00 95.06 98 SER A N 1
ATOM 763 C CA . SER A 1 98 ? -1.933 -3.194 2.594 1.00 95.06 98 SER A CA 1
ATOM 764 C C . SER A 1 98 ? -3.387 -2.879 2.240 1.00 95.06 98 SER A C 1
ATOM 766 O O . SER A 1 98 ? -4.259 -2.963 3.101 1.00 95.06 98 SER A O 1
ATOM 768 N N . PHE A 1 99 ? -3.671 -2.552 0.979 1.00 95.62 99 PHE A N 1
ATOM 769 C CA . PHE A 1 99 ? -5.025 -2.296 0.490 1.00 95.62 99 PHE A CA 1
ATOM 770 C C . PHE A 1 99 ? -5.886 -3.553 0.536 1.00 95.62 99 PHE A C 1
ATOM 772 O O . PHE A 1 99 ? -7.006 -3.495 1.040 1.00 95.62 99 PHE A O 1
ATOM 779 N N . ALA A 1 100 ? -5.349 -4.699 0.115 1.00 94.56 100 ALA A N 1
ATOM 780 C CA . ALA A 1 100 ? -6.040 -5.978 0.220 1.00 94.56 100 ALA A CA 1
ATOM 781 C C . ALA A 1 100 ? -6.441 -6.293 1.671 1.00 94.56 100 ALA A C 1
ATOM 783 O O . ALA A 1 100 ? -7.589 -6.638 1.951 1.00 94.56 100 ALA A O 1
ATOM 784 N N . GLN A 1 101 ? -5.536 -6.065 2.628 1.00 93.75 101 GLN A N 1
ATOM 785 C CA . GLN A 1 101 ? -5.844 -6.210 4.052 1.00 93.75 101 GLN A CA 1
ATOM 786 C C . GLN A 1 101 ? -6.825 -5.159 4.585 1.00 93.75 101 GLN A C 1
ATOM 788 O O . GLN A 1 101 ? -7.497 -5.424 5.579 1.00 93.75 101 GLN A O 1
ATOM 793 N N . ALA A 1 102 ? -6.899 -3.977 3.975 1.00 94.56 102 ALA A N 1
ATOM 794 C CA . ALA A 1 102 ? -7.805 -2.908 4.379 1.00 94.56 102 ALA A CA 1
ATOM 795 C C . ALA A 1 102 ? -9.244 -3.113 3.878 1.00 94.56 102 ALA A C 1
ATOM 797 O O . ALA A 1 102 ? -10.159 -2.620 4.535 1.00 94.56 102 ALA A O 1
ATOM 798 N N . LYS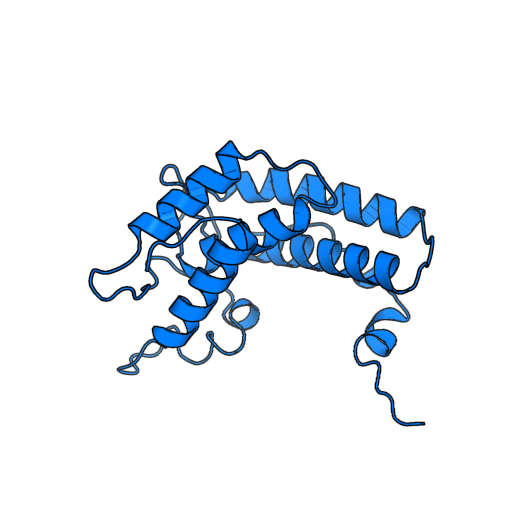 A 1 103 ? -9.464 -3.882 2.794 1.00 93.81 103 LYS A N 1
ATOM 799 C CA . LYS A 1 103 ? -10.801 -4.161 2.210 1.00 93.81 103 LYS A CA 1
ATOM 800 C C . LYS A 1 103 ? -11.825 -4.697 3.216 1.00 93.81 103 LYS A C 1
ATOM 802 O O . LYS A 1 103 ? -13.019 -4.484 3.063 1.00 93.81 103 LYS A O 1
ATOM 807 N N . LYS A 1 104 ? -11.366 -5.398 4.254 1.00 91.56 104 LYS A N 1
ATOM 808 C CA . LYS A 1 104 ? -12.215 -5.923 5.340 1.00 91.56 104 LYS A CA 1
ATOM 809 C C . LYS A 1 104 ? -12.661 -4.872 6.364 1.00 91.56 104 LYS A C 1
ATOM 811 O O . LYS A 1 104 ? -13.472 -5.184 7.228 1.00 91.56 104 LYS A O 1
ATOM 816 N N . HIS A 1 105 ? -12.116 -3.659 6.304 1.00 92.12 105 HIS A N 1
ATOM 817 C CA . HIS A 1 105 ? -12.371 -2.590 7.271 1.00 92.12 105 HIS A CA 1
ATOM 818 C C . HIS A 1 105 ? -12.917 -1.316 6.614 1.00 92.12 105 HIS A C 1
ATOM 820 O O . HIS A 1 105 ? -13.760 -0.655 7.210 1.00 92.12 105 HIS A O 1
ATOM 826 N N . ILE A 1 106 ? -12.449 -0.974 5.409 1.00 94.94 106 ILE A N 1
ATOM 827 C CA . ILE A 1 106 ? -12.856 0.225 4.663 1.00 94.94 106 ILE A CA 1
ATOM 828 C C . ILE A 1 106 ? -13.122 -0.107 3.193 1.00 94.94 106 ILE A C 1
ATOM 830 O O . ILE A 1 106 ? -12.668 -1.131 2.680 1.00 94.94 106 ILE A O 1
ATOM 834 N N . PHE A 1 107 ? -13.810 0.798 2.500 1.00 95.69 107 PHE A N 1
ATOM 835 C CA . PHE A 1 107 ? -13.973 0.714 1.053 1.00 95.69 107 PHE A CA 1
ATOM 836 C C . PHE A 1 107 ? -12.652 1.018 0.329 1.00 95.69 107 PHE A C 1
ATOM 838 O O . PHE A 1 107 ? -12.017 2.041 0.584 1.00 95.69 107 PHE A O 1
ATOM 845 N N . ILE A 1 108 ? -12.271 0.139 -0.598 1.00 95.00 108 ILE A N 1
ATOM 846 C CA . ILE A 1 108 ? -11.142 0.294 -1.521 1.00 95.00 108 ILE A CA 1
ATOM 847 C C . ILE A 1 108 ? -11.675 -0.011 -2.922 1.00 95.00 108 ILE A C 1
ATOM 849 O O . ILE A 1 108 ? -12.274 -1.071 -3.115 1.00 95.00 108 ILE A O 1
ATOM 853 N N . ASP A 1 109 ? -11.457 0.883 -3.890 1.00 94.31 109 ASP A N 1
ATOM 854 C CA . ASP A 1 109 ? -11.880 0.646 -5.273 1.00 94.31 109 ASP A CA 1
ATOM 855 C C . ASP A 1 109 ? -11.072 -0.514 -5.880 1.00 94.31 109 ASP A C 1
ATOM 857 O O . ASP A 1 109 ? -9.838 -0.498 -5.923 1.00 94.31 109 ASP A O 1
ATOM 861 N N . GLU A 1 110 ? -11.764 -1.542 -6.369 1.00 91.81 110 GLU A N 1
ATOM 862 C CA . GLU A 1 110 ? -11.121 -2.694 -7.003 1.00 91.81 110 GLU A CA 1
ATOM 863 C C . GLU A 1 110 ? -10.381 -2.310 -8.281 1.00 91.81 110 GLU A C 1
ATOM 865 O O . GLU A 1 110 ? -9.347 -2.896 -8.584 1.00 91.81 110 GLU A O 1
ATOM 870 N N . LYS A 1 111 ? -10.840 -1.282 -9.002 1.00 92.31 111 LYS A N 1
ATOM 871 C CA . LYS A 1 111 ? -10.128 -0.761 -10.174 1.00 92.31 111 LYS A CA 1
ATOM 872 C C . LYS A 1 111 ? -8.779 -0.181 -9.780 1.00 92.31 111 LYS A C 1
ATOM 874 O O . LYS A 1 111 ? -7.809 -0.328 -10.523 1.00 92.31 111 LYS A O 1
ATOM 879 N N . ASP A 1 112 ? -8.710 0.463 -8.616 1.00 89.38 112 ASP A N 1
ATOM 880 C CA . ASP A 1 112 ? -7.463 1.022 -8.117 1.00 89.38 112 ASP A CA 1
ATOM 881 C C . ASP A 1 112 ? -6.463 -0.063 -7.742 1.00 89.38 112 ASP A C 1
ATOM 883 O O . ASP A 1 112 ? -5.280 0.063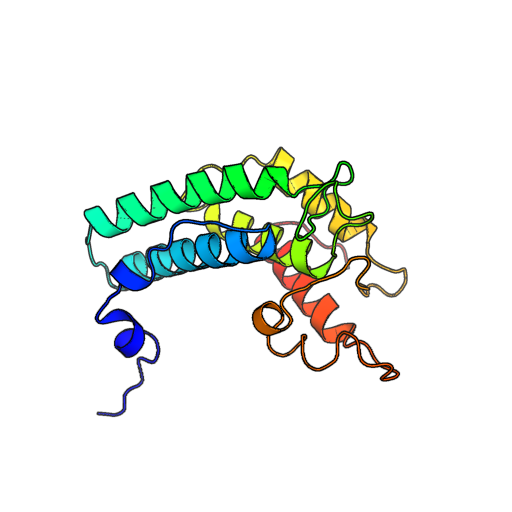 -8.067 1.00 89.38 112 ASP A O 1
ATOM 887 N N . LEU A 1 113 ? -6.949 -1.115 -7.082 1.00 92.31 113 LEU A N 1
ATOM 888 C CA . LEU A 1 113 ? -6.145 -2.268 -6.702 1.00 92.31 113 LEU A CA 1
ATOM 889 C C . LEU A 1 113 ? -5.660 -3.032 -7.940 1.00 92.31 113 LEU A C 1
ATOM 891 O O . LEU A 1 113 ? -4.462 -3.280 -8.067 1.00 92.31 113 LEU A O 1
ATOM 895 N N . ASN A 1 114 ? -6.566 -3.334 -8.874 1.00 94.00 114 ASN A N 1
ATOM 896 C CA . ASN A 1 114 ? -6.270 -4.106 -10.079 1.00 94.00 114 ASN A CA 1
ATOM 897 C C . ASN A 1 114 ? -5.240 -3.406 -10.963 1.00 94.00 114 ASN A C 1
ATOM 899 O O . ASN A 1 114 ? -4.307 -4.048 -11.422 1.00 94.00 114 ASN A O 1
ATOM 903 N N . ARG A 1 115 ? -5.309 -2.077 -11.105 1.00 95.38 115 ARG A N 1
ATOM 904 C CA . ARG A 1 115 ? -4.301 -1.323 -11.867 1.00 95.38 115 ARG A CA 1
ATOM 905 C C . ARG A 1 115 ? -2.883 -1.516 -11.321 1.00 95.38 115 ARG A C 1
ATOM 907 O O . ARG A 1 115 ? -1.925 -1.586 -12.085 1.00 95.38 115 ARG A O 1
ATOM 914 N N . SER A 1 116 ? -2.737 -1.579 -10.001 1.00 95.50 116 SER A N 1
ATOM 915 C CA . SER A 1 116 ? -1.440 -1.795 -9.355 1.00 95.50 116 SER A CA 1
ATOM 916 C C . SER A 1 116 ? -1.017 -3.264 -9.355 1.00 95.50 116 SER A C 1
ATOM 918 O O . SER A 1 116 ? 0.176 -3.547 -9.427 1.00 95.50 116 SER A O 1
ATOM 920 N N . VAL A 1 117 ? -1.972 -4.196 -9.322 1.00 95.44 117 VAL A N 1
ATOM 921 C CA . VAL A 1 117 ? -1.726 -5.629 -9.546 1.00 95.44 117 VAL A CA 1
ATOM 922 C C . VAL A 1 117 ? -1.218 -5.871 -10.969 1.00 95.44 117 VAL A C 1
ATOM 924 O O . VAL A 1 117 ? -0.195 -6.531 -11.129 1.00 95.44 117 VAL A O 1
ATOM 927 N N . ASP A 1 118 ? -1.853 -5.278 -11.980 1.00 95.31 118 ASP A N 1
ATOM 928 C CA . ASP A 1 118 ? -1.454 -5.396 -13.387 1.00 95.31 118 ASP A CA 1
ATOM 929 C C . ASP A 1 118 ? -0.018 -4.910 -13.598 1.00 95.31 118 ASP A C 1
ATOM 931 O O . ASP A 1 118 ? 0.779 -5.588 -14.248 1.00 95.31 118 ASP A O 1
ATOM 935 N N . PHE A 1 119 ? 0.349 -3.776 -12.990 1.00 95.25 119 PHE A N 1
ATOM 936 C CA . PHE A 1 119 ? 1.730 -3.290 -12.994 1.00 95.25 119 PHE A CA 1
ATOM 937 C C . PHE A 1 119 ? 2.706 -4.315 -12.404 1.00 95.25 119 PHE A C 1
ATOM 939 O O . PHE A 1 119 ? 3.780 -4.540 -12.967 1.00 95.25 119 PHE A O 1
ATOM 946 N N . LEU A 1 120 ? 2.359 -4.926 -11.265 1.00 94.31 120 LEU A N 1
ATOM 947 C CA . LEU A 1 120 ? 3.211 -5.931 -10.634 1.00 94.31 120 LEU A CA 1
ATOM 948 C C . LEU A 1 120 ? 3.374 -7.133 -11.555 1.00 94.31 120 LEU A C 1
ATOM 950 O O . LEU A 1 120 ? 4.509 -7.484 -11.841 1.00 94.31 120 LEU A O 1
ATOM 954 N N . VAL A 1 121 ? 2.290 -7.701 -12.085 1.00 93.12 121 VAL A N 1
ATOM 955 C CA . VAL A 1 121 ? 2.344 -8.848 -13.008 1.00 93.12 121 VAL A CA 1
ATOM 956 C C . VAL A 1 121 ? 3.197 -8.530 -14.242 1.00 93.12 121 VAL A C 1
ATOM 958 O O . VAL A 1 121 ? 4.069 -9.315 -14.604 1.00 93.12 121 VAL A O 1
ATOM 961 N N . GLN A 1 122 ? 3.041 -7.343 -14.833 1.00 92.06 122 GLN A N 1
ATOM 962 C CA . GLN A 1 122 ? 3.851 -6.895 -15.976 1.00 92.06 122 GLN A CA 1
ATOM 963 C C . GLN A 1 122 ? 5.325 -6.638 -15.626 1.00 92.06 122 GLN A C 1
ATOM 965 O O . GLN A 1 122 ? 6.174 -6.591 -16.513 1.00 92.06 122 GLN A O 1
ATOM 970 N N . SER A 1 123 ? 5.645 -6.471 -14.341 1.00 90.25 123 SER A N 1
ATOM 971 C CA . SER A 1 123 ? 7.015 -6.295 -13.847 1.00 90.25 123 SER A CA 1
ATOM 972 C C . SER A 1 123 ? 7.741 -7.624 -13.590 1.00 90.25 123 SER A C 1
ATOM 974 O O . SER A 1 123 ? 8.904 -7.611 -13.169 1.00 90.25 123 SER A O 1
ATOM 976 N N . GLN A 1 124 ? 7.078 -8.766 -13.808 1.00 90.25 124 GLN A N 1
ATOM 977 C CA . GLN A 1 124 ? 7.686 -10.088 -13.697 1.00 90.25 124 GLN A CA 1
ATOM 978 C C . GLN A 1 124 ? 8.657 -10.333 -14.862 1.00 90.25 124 GLN A C 1
ATOM 980 O O . GLN A 1 124 ? 8.356 -10.049 -16.018 1.00 90.25 124 GLN A O 1
ATOM 985 N N . LEU A 1 125 ? 9.846 -10.855 -14.559 1.00 89.00 125 LEU A N 1
ATOM 986 C CA . LEU A 1 125 ? 10.815 -11.288 -15.570 1.00 89.00 125 LEU A CA 1
ATOM 987 C C . LEU A 1 125 ? 10.432 -12.667 -16.125 1.00 89.00 125 LEU A C 1
ATOM 989 O O . LEU A 1 125 ? 9.787 -13.444 -15.428 1.00 89.00 125 LEU A O 1
ATOM 993 N N . ASP A 1 126 ? 10.961 -13.038 -17.294 1.00 87.50 126 ASP A N 1
ATOM 994 C CA . ASP A 1 126 ? 10.774 -14.376 -17.896 1.00 87.50 126 ASP A CA 1
ATOM 995 C C . ASP A 1 126 ? 11.188 -15.531 -16.965 1.00 87.50 126 ASP A C 1
ATOM 997 O O . ASP A 1 126 ? 10.726 -16.660 -17.097 1.00 87.50 126 ASP A O 1
ATOM 1001 N N . THR A 1 127 ? 12.064 -15.257 -15.993 1.00 87.44 127 THR A N 1
ATOM 1002 C CA . THR A 1 127 ? 12.481 -16.226 -14.970 1.00 87.44 127 THR A CA 1
ATOM 1003 C C . THR A 1 127 ? 11.467 -16.392 -13.832 1.00 87.44 127 THR A C 1
ATOM 1005 O O . THR A 1 127 ? 11.755 -17.098 -12.870 1.00 87.44 127 THR A O 1
ATOM 1008 N N . GLY A 1 128 ? 10.350 -15.663 -13.855 1.00 85.88 128 GLY A N 1
ATOM 1009 C CA . GLY A 1 128 ? 9.365 -15.573 -12.776 1.00 85.88 128 GLY A CA 1
ATOM 1010 C C . GLY A 1 128 ? 9.750 -14.636 -11.620 1.00 85.88 128 GLY A C 1
ATOM 1011 O O . GLY A 1 128 ? 8.951 -14.425 -10.708 1.00 85.88 128 GLY A O 1
ATOM 1012 N N . CYS A 1 129 ? 10.956 -14.059 -11.644 1.00 88.00 129 CYS A N 1
ATOM 1013 C CA . CYS A 1 129 ? 11.476 -13.194 -10.581 1.00 88.00 129 CYS A CA 1
ATOM 1014 C C . CYS A 1 129 ? 11.045 -11.735 -10.757 1.00 88.00 129 CYS A C 1
ATOM 1016 O O . CYS A 1 129 ? 10.828 -11.269 -11.873 1.00 88.00 129 CYS A O 1
ATOM 1018 N N . PHE A 1 130 ? 11.063 -10.978 -9.661 1.00 87.75 130 PHE A N 1
ATOM 1019 C CA . PHE A 1 130 ? 10.855 -9.530 -9.668 1.00 87.75 130 PHE A CA 1
ATOM 1020 C C . PHE A 1 130 ? 12.158 -8.769 -9.415 1.00 87.75 130 PHE A C 1
ATOM 1022 O O . PHE A 1 130 ? 12.992 -9.167 -8.592 1.00 87.75 130 PHE A O 1
ATOM 1029 N N . ARG A 1 131 ? 12.322 -7.633 -10.101 1.00 84.44 131 ARG A N 1
ATOM 1030 C CA . ARG A 1 131 ? 13.436 -6.700 -9.895 1.00 84.44 131 ARG A CA 1
ATOM 1031 C C . ARG A 1 131 ? 12.904 -5.308 -9.604 1.00 84.44 131 ARG A C 1
ATOM 1033 O O . ARG A 1 131 ? 12.015 -4.827 -10.288 1.00 84.44 131 ARG A O 1
ATOM 1040 N N . GLU A 1 132 ? 13.511 -4.642 -8.634 1.00 85.25 132 GLU A N 1
ATOM 1041 C CA . GLU A 1 132 ? 13.175 -3.260 -8.312 1.00 85.25 132 GLU A CA 1
ATOM 1042 C C . GLU A 1 132 ? 13.516 -2.304 -9.461 1.00 85.25 132 GLU A C 1
ATOM 1044 O O . GLU A 1 132 ? 14.574 -2.407 -10.095 1.00 85.25 132 GLU A O 1
ATOM 1049 N N . THR A 1 133 ? 12.611 -1.363 -9.706 1.00 82.44 133 THR A N 1
ATOM 1050 C CA . THR A 1 133 ? 12.680 -0.383 -10.797 1.00 82.44 133 THR A CA 1
ATOM 1051 C C . THR A 1 133 ? 12.748 1.056 -10.300 1.00 82.44 133 THR A C 1
ATOM 1053 O O . THR A 1 133 ? 13.192 1.928 -11.053 1.00 82.44 133 THR A O 1
ATOM 1056 N N . GLY A 1 134 ? 12.318 1.304 -9.061 1.00 78.62 134 GLY A N 1
ATOM 1057 C CA . GLY A 1 134 ? 12.219 2.628 -8.464 1.00 78.62 134 GLY A CA 1
ATOM 1058 C C . GLY A 1 134 ? 13.227 2.854 -7.345 1.00 78.62 134 GLY A C 1
ATOM 1059 O O . GLY A 1 134 ? 14.077 2.015 -7.041 1.00 78.62 134 GLY A O 1
ATOM 1060 N N . LYS A 1 135 ? 13.132 4.030 -6.726 1.00 74.56 135 LYS A N 1
ATOM 1061 C CA . LYS A 1 135 ? 13.864 4.344 -5.499 1.00 74.56 135 LYS A CA 1
ATOM 1062 C C . LYS A 1 135 ? 12.936 4.155 -4.308 1.00 74.56 135 LYS A C 1
ATOM 1064 O O . LYS A 1 135 ? 11.821 4.667 -4.311 1.00 74.56 135 LYS A O 1
ATOM 1069 N N . VAL A 1 136 ? 13.444 3.463 -3.298 1.00 66.88 136 VAL A N 1
ATOM 1070 C CA . VAL A 1 136 ? 12.851 3.403 -1.963 1.00 66.88 136 VAL A CA 1
ATOM 1071 C C . VAL A 1 136 ? 13.799 4.170 -1.050 1.00 66.88 136 VAL A C 1
ATOM 1073 O O . VAL A 1 136 ? 14.993 3.866 -1.005 1.00 66.88 136 VAL A O 1
ATOM 1076 N N . PHE A 1 137 ? 13.301 5.212 -0.394 1.00 61.78 137 PHE A N 1
ATOM 1077 C CA . PHE A 1 137 ? 14.122 6.132 0.392 1.00 61.78 137 PHE A CA 1
ATOM 1078 C C . PHE A 1 137 ? 14.260 5.662 1.839 1.00 61.78 137 PHE A C 1
ATOM 1080 O O . PHE A 1 137 ? 15.311 5.853 2.451 1.00 61.78 137 PHE A O 1
ATOM 1087 N N . SER A 1 138 ? 13.244 4.985 2.374 1.00 64.00 138 SER A N 1
ATOM 1088 C CA . SER A 1 138 ? 13.286 4.412 3.716 1.00 64.00 138 SER A CA 1
ATOM 1089 C C . SER A 1 138 ? 13.666 2.929 3.693 1.00 64.00 138 SER A C 1
ATOM 1091 O O . SER A 1 138 ? 12.816 2.039 3.607 1.00 64.00 138 SER A O 1
ATOM 1093 N N . SER A 1 139 ? 14.963 2.642 3.842 1.00 60.03 139 SER A N 1
ATOM 1094 C CA . SER A 1 139 ? 15.472 1.270 4.019 1.00 60.03 139 SER A CA 1
ATOM 1095 C C . SER A 1 139 ? 14.883 0.563 5.245 1.00 60.03 139 SER A C 1
ATOM 1097 O O . SER A 1 139 ? 14.787 -0.663 5.254 1.00 60.03 139 SER A O 1
ATOM 1099 N N . TYR A 1 140 ? 14.425 1.327 6.243 1.00 59.69 140 TYR A N 1
ATOM 1100 C CA . TYR A 1 140 ? 13.750 0.820 7.436 1.00 59.69 140 TYR A CA 1
ATOM 1101 C C . TYR A 1 140 ? 12.439 0.095 7.107 1.00 59.69 140 TYR A C 1
ATOM 1103 O O . TYR A 1 140 ? 12.169 -0.968 7.660 1.00 59.69 140 TYR A O 1
ATOM 1111 N N . MET A 1 141 ? 11.644 0.616 6.166 1.00 61.00 141 MET A N 1
ATOM 1112 C CA . MET A 1 141 ? 10.370 -0.017 5.802 1.00 61.00 141 MET A CA 1
ATOM 1113 C C . MET A 1 141 ? 10.557 -1.317 5.019 1.00 61.00 141 MET A C 1
ATOM 1115 O O . MET A 1 141 ? 9.709 -2.201 5.073 1.00 61.00 141 MET A O 1
ATOM 1119 N N . MET A 1 142 ? 11.687 -1.451 4.325 1.00 58.38 142 MET A N 1
ATOM 1120 C CA . MET A 1 142 ? 12.063 -2.674 3.622 1.00 58.38 142 MET A CA 1
ATOM 1121 C C . MET A 1 142 ? 12.481 -3.804 4.582 1.00 58.38 142 MET A C 1
ATOM 1123 O O . MET A 1 142 ? 12.649 -4.946 4.153 1.00 58.38 142 MET A O 1
ATOM 1127 N N . GLY A 1 143 ? 12.649 -3.527 5.880 1.00 63.94 143 GLY A N 1
ATOM 1128 C CA . GLY A 1 143 ? 13.049 -4.525 6.871 1.00 63.94 143 GLY A CA 1
ATOM 1129 C C . GLY A 1 143 ? 14.351 -5.230 6.476 1.00 63.94 143 GLY A C 1
ATOM 1130 O O . GLY A 1 143 ? 15.325 -4.590 6.079 1.00 63.94 143 GLY A O 1
ATOM 1131 N N . GLY A 1 144 ? 14.365 -6.567 6.526 1.00 56.62 144 GLY A N 1
ATOM 1132 C CA . GLY A 1 144 ? 15.526 -7.382 6.137 1.00 56.62 144 GLY A CA 1
ATOM 1133 C C . GLY A 1 144 ? 15.944 -7.249 4.666 1.00 56.62 144 GLY A C 1
ATOM 1134 O O . GLY A 1 144 ? 17.073 -7.592 4.323 1.00 56.62 144 GLY A O 1
ATOM 1135 N N . LEU A 1 145 ? 15.078 -6.710 3.799 1.00 55.72 145 LEU A N 1
ATOM 1136 C CA . LEU A 1 145 ? 15.430 -6.408 2.413 1.00 55.72 145 LEU A CA 1
ATOM 1137 C C . LEU A 1 145 ? 16.397 -5.218 2.357 1.00 55.72 145 LEU A C 1
ATOM 1139 O O . LEU A 1 145 ? 17.355 -5.247 1.588 1.00 55.72 145 LEU A O 1
ATOM 1143 N N . GLY A 1 146 ? 16.187 -4.201 3.204 1.00 52.91 146 GLY A N 1
ATOM 1144 C CA . GLY A 1 146 ? 16.880 -2.907 3.180 1.00 52.91 146 GLY A CA 1
ATOM 1145 C C . GLY A 1 146 ? 18.401 -2.980 3.334 1.00 52.91 146 GLY A C 1
ATOM 1146 O O . GLY A 1 146 ? 19.101 -2.131 2.789 1.00 52.91 146 GLY A O 1
ATOM 1147 N N . GLN A 1 147 ? 18.927 -4.016 3.999 1.00 51.31 147 GLN A N 1
ATOM 1148 C CA . GLN A 1 147 ? 20.368 -4.165 4.256 1.00 51.31 147 GLN A CA 1
ATOM 1149 C C . GLN A 1 147 ? 21.205 -4.511 3.005 1.00 51.31 147 GLN A C 1
ATOM 1151 O O . GLN A 1 147 ? 22.431 -4.522 3.081 1.00 51.31 147 GLN A O 1
ATOM 1156 N N . GLY A 1 148 ? 20.573 -4.757 1.849 1.00 47.91 148 GLY A N 1
ATOM 1157 C CA . GLY A 1 148 ? 21.251 -5.013 0.569 1.00 47.91 148 GLY A CA 1
ATOM 1158 C C . GLY A 1 148 ? 20.883 -4.054 -0.569 1.00 47.91 148 GLY A C 1
ATOM 1159 O O . GLY A 1 148 ? 21.440 -4.169 -1.660 1.00 47.91 148 GLY A O 1
ATOM 1160 N N . TRP A 1 149 ? 19.959 -3.112 -0.355 1.00 48.81 149 TRP A N 1
ATOM 1161 C CA . TRP A 1 149 ? 19.513 -2.173 -1.391 1.00 48.81 149 TRP A CA 1
ATOM 1162 C C . TRP A 1 149 ? 20.401 -0.924 -1.407 1.00 48.81 149 TRP A C 1
ATOM 1164 O O . TRP A 1 149 ? 20.449 -0.172 -0.441 1.00 48.81 149 TRP A O 1
ATOM 1174 N N . GLY A 1 150 ? 21.123 -0.705 -2.512 1.00 46.41 150 GLY A N 1
ATOM 1175 C CA . GLY A 1 150 ? 22.000 0.460 -2.709 1.00 46.41 150 GLY A CA 1
ATOM 1176 C C . GLY A 1 150 ? 23.500 0.190 -2.535 1.00 46.41 150 GLY A C 1
ATOM 1177 O O . GLY A 1 150 ? 24.314 0.996 -2.985 1.00 46.41 150 GLY A O 1
ATOM 1178 N N . GLN A 1 151 ? 23.899 -0.961 -1.981 1.00 41.28 151 GLN A N 1
ATOM 1179 C CA . GLN A 1 151 ? 25.282 -1.430 -2.094 1.00 41.28 151 GLN A CA 1
ATOM 1180 C C . GLN A 1 151 ? 25.494 -2.094 -3.459 1.00 41.28 151 GLN A C 1
ATOM 1182 O O . GLN A 1 151 ? 24.658 -2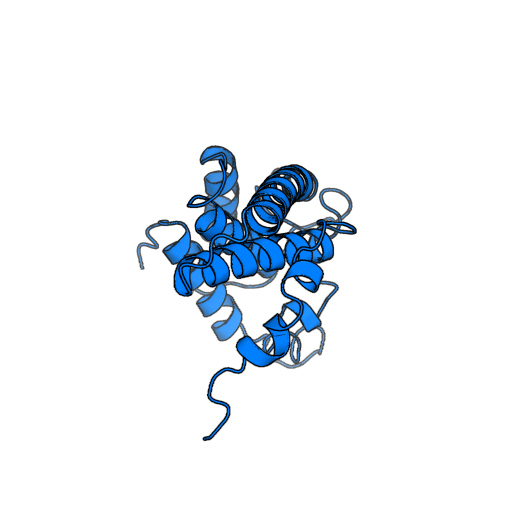.860 -3.929 1.00 41.28 151 GLN A O 1
ATOM 1187 N N . LYS A 1 152 ? 26.649 -1.843 -4.091 1.00 41.62 152 LYS A N 1
ATOM 1188 C CA . LYS A 1 152 ? 27.156 -2.598 -5.256 1.00 41.62 152 LYS A CA 1
ATOM 1189 C C . LYS A 1 152 ? 27.519 -4.048 -4.874 1.00 41.62 152 LYS A C 1
ATOM 1191 O O . LYS A 1 152 ? 28.567 -4.557 -5.259 1.00 41.62 152 LYS A O 1
ATOM 1196 N N . THR A 1 153 ? 26.702 -4.726 -4.079 1.00 44.22 153 THR A N 1
ATOM 1197 C CA . THR A 1 153 ? 26.829 -6.155 -3.813 1.00 44.22 153 THR A CA 1
ATOM 1198 C C . THR A 1 153 ? 26.120 -6.910 -4.936 1.00 44.22 153 THR A C 1
ATOM 1200 O O . THR A 1 153 ? 24.995 -6.605 -5.320 1.00 44.22 153 THR A O 1
ATOM 1203 N N . ARG A 1 154 ? 26.811 -7.900 -5.514 1.00 44.69 154 ARG A N 1
ATOM 1204 C CA . ARG A 1 154 ? 26.436 -8.668 -6.723 1.00 44.69 154 ARG A CA 1
ATOM 1205 C C . ARG A 1 154 ? 25.090 -9.418 -6.667 1.00 44.69 154 ARG A C 1
ATOM 1207 O O . ARG A 1 154 ? 24.742 -10.099 -7.625 1.00 44.69 154 ARG A O 1
ATOM 1214 N N . ARG A 1 155 ? 24.338 -9.317 -5.571 1.00 48.34 155 ARG A N 1
ATOM 1215 C CA . ARG A 1 155 ? 23.020 -9.925 -5.377 1.00 48.34 155 ARG A CA 1
ATOM 1216 C C . ARG A 1 155 ? 22.119 -8.934 -4.643 1.00 48.34 155 ARG A C 1
ATOM 1218 O O . ARG A 1 155 ? 22.051 -8.954 -3.420 1.00 48.34 155 ARG A O 1
ATOM 1225 N N . SER A 1 156 ? 21.382 -8.106 -5.385 1.00 52.88 156 SER A N 1
ATOM 1226 C CA . SER A 1 156 ? 20.087 -7.620 -4.887 1.00 52.88 156 SER A CA 1
ATOM 1227 C C . SER A 1 156 ? 19.288 -8.850 -4.432 1.00 52.88 156 SER A C 1
ATOM 1229 O O . SER A 1 156 ? 19.304 -9.834 -5.183 1.00 52.88 156 SER A O 1
ATOM 1231 N N . PRO A 1 157 ? 18.625 -8.863 -3.263 1.00 64.06 157 PRO A N 1
ATOM 1232 C CA . PRO A 1 157 ? 17.894 -10.033 -2.782 1.00 64.06 157 PRO A CA 1
ATOM 1233 C C . PRO A 1 157 ? 16.601 -10.233 -3.595 1.00 64.06 157 PRO A C 1
ATOM 1235 O O . PRO A 1 157 ? 15.491 -10.055 -3.102 1.00 64.06 157 PRO A O 1
ATOM 1238 N N . GLN A 1 158 ? 16.757 -10.607 -4.869 1.00 71.56 158 GLN A N 1
ATOM 1239 C CA . GLN A 1 158 ? 15.691 -10.848 -5.844 1.00 71.56 158 GLN A CA 1
ATOM 1240 C C . GLN A 1 158 ? 14.713 -11.895 -5.324 1.00 71.56 158 GLN A C 1
ATOM 1242 O O . GLN A 1 158 ? 13.512 -11.717 -5.473 1.00 71.56 158 GLN A O 1
ATOM 1247 N N . GLY A 1 159 ? 15.206 -12.936 -4.646 1.00 81.94 159 GLY A N 1
ATOM 1248 C CA . GLY A 1 159 ? 14.351 -13.960 -4.045 1.00 81.94 159 GLY A CA 1
ATOM 1249 C C . GLY A 1 159 ? 13.426 -13.403 -2.963 1.00 81.94 159 GLY A C 1
ATOM 1250 O O . GLY A 1 159 ? 12.248 -13.732 -2.939 1.00 81.94 159 GLY A O 1
ATOM 1251 N N . ALA A 1 160 ? 13.922 -12.507 -2.108 1.00 85.31 160 ALA A N 1
ATOM 1252 C CA . ALA A 1 160 ? 13.121 -11.961 -1.019 1.00 85.31 160 ALA A CA 1
ATOM 1253 C C . ALA A 1 160 ? 12.122 -10.897 -1.514 1.00 85.31 160 ALA A C 1
ATOM 1255 O O . ALA A 1 160 ? 10.986 -10.878 -1.048 1.00 85.31 160 ALA A O 1
ATOM 1256 N N . LEU A 1 161 ? 12.493 -10.076 -2.509 1.00 87.12 161 LEU A N 1
ATOM 1257 C CA . LEU A 1 161 ? 11.530 -9.212 -3.205 1.00 87.12 161 LEU A CA 1
ATOM 1258 C C . LEU A 1 161 ? 10.463 -10.045 -3.921 1.00 87.12 161 LEU A C 1
ATOM 1260 O O . LEU A 1 161 ? 9.282 -9.759 -3.789 1.00 87.12 161 LEU A O 1
ATOM 1264 N N . THR A 1 162 ? 10.872 -11.098 -4.630 1.00 90.19 162 THR A N 1
ATOM 1265 C CA . THR A 1 162 ? 9.953 -11.990 -5.348 1.00 90.19 162 THR A CA 1
ATOM 1266 C C . THR A 1 162 ? 8.963 -12.639 -4.390 1.00 90.19 162 THR A C 1
ATOM 1268 O O . THR A 1 162 ? 7.762 -12.530 -4.600 1.00 90.19 162 THR A O 1
ATOM 1271 N N . ALA A 1 163 ? 9.442 -13.226 -3.290 1.00 90.94 163 ALA A N 1
ATOM 1272 C CA . ALA A 1 163 ? 8.575 -13.806 -2.268 1.00 90.94 163 ALA A CA 1
ATOM 1273 C C . ALA A 1 163 ? 7.593 -12.768 -1.704 1.00 90.94 163 ALA A C 1
ATOM 1275 O O . ALA A 1 163 ? 6.419 -13.065 -1.496 1.00 90.94 163 ALA A O 1
ATOM 1276 N N . TYR A 1 164 ? 8.058 -11.536 -1.492 1.00 91.06 164 TYR A N 1
ATOM 1277 C CA . TYR A 1 164 ? 7.221 -10.456 -0.990 1.00 91.06 164 TYR A CA 1
ATOM 1278 C C . TYR A 1 164 ? 6.130 -10.023 -1.978 1.00 91.06 164 TYR A C 1
ATOM 1280 O O . TYR A 1 164 ? 4.973 -9.887 -1.582 1.00 91.06 164 TYR A O 1
ATOM 1288 N N . VAL A 1 165 ? 6.473 -9.866 -3.259 1.00 92.94 165 VAL A N 1
ATOM 1289 C CA . VAL A 1 165 ? 5.512 -9.546 -4.325 1.00 92.94 165 VAL A CA 1
ATOM 1290 C C . VAL A 1 165 ? 4.476 -10.660 -4.464 1.00 92.94 165 VAL A C 1
ATOM 1292 O O . VAL A 1 165 ? 3.285 -10.370 -4.495 1.00 92.94 165 VAL A O 1
ATOM 1295 N N . LEU A 1 166 ? 4.898 -11.927 -4.457 1.00 93.19 166 LEU A N 1
ATOM 1296 C CA . LEU A 1 166 ? 3.977 -13.065 -4.519 1.00 93.19 166 LEU A CA 1
ATOM 1297 C C . LEU A 1 166 ? 3.020 -13.091 -3.320 1.00 93.19 166 LEU A C 1
ATOM 1299 O O . LEU A 1 166 ? 1.821 -13.271 -3.503 1.00 93.19 166 LEU A O 1
ATOM 1303 N N . MET A 1 167 ? 3.507 -12.835 -2.099 1.00 92.56 167 MET A N 1
ATOM 1304 C CA . MET A 1 167 ? 2.633 -12.693 -0.926 1.00 92.56 167 MET A CA 1
ATOM 1305 C C . MET A 1 167 ? 1.612 -11.562 -1.094 1.00 92.56 167 MET A C 1
ATOM 1307 O O . MET A 1 167 ? 0.460 -11.723 -0.703 1.00 92.56 167 MET A O 1
ATOM 1311 N N . ALA A 1 168 ? 2.021 -10.423 -1.659 1.00 94.00 168 ALA A N 1
ATOM 1312 C CA . ALA A 1 168 ? 1.120 -9.302 -1.910 1.00 94.00 168 ALA A CA 1
ATOM 1313 C C . ALA A 1 168 ? 0.033 -9.645 -2.941 1.00 94.00 168 ALA A C 1
ATOM 1315 O O . ALA A 1 168 ? -1.130 -9.316 -2.723 1.00 94.00 168 ALA A O 1
ATOM 1316 N N . LEU A 1 169 ? 0.404 -10.325 -4.031 1.00 93.56 169 LEU A N 1
ATOM 1317 C CA . LEU A 1 169 ? -0.522 -10.762 -5.079 1.00 93.56 169 LEU A CA 1
ATOM 1318 C C . LEU A 1 169 ? -1.525 -11.797 -4.555 1.00 93.56 169 LEU A C 1
ATOM 1320 O O . LEU A 1 169 ? -2.726 -11.632 -4.757 1.00 93.56 169 LEU A O 1
ATOM 1324 N N . MET A 1 170 ? -1.051 -12.791 -3.796 1.00 93.06 170 MET A N 1
ATOM 1325 C CA . MET A 1 170 ? -1.919 -13.781 -3.150 1.00 93.06 170 MET A CA 1
ATOM 1326 C C . MET A 1 170 ? -2.911 -13.125 -2.184 1.00 93.06 170 MET A C 1
ATOM 1328 O O . MET A 1 170 ? -4.094 -13.452 -2.200 1.00 93.06 170 MET A O 1
ATOM 1332 N N . GLU A 1 171 ? -2.464 -12.170 -1.360 1.00 90.12 171 GLU A N 1
ATOM 1333 C CA . GLU A 1 171 ? -3.363 -11.446 -0.451 1.00 90.12 171 GLU A CA 1
ATOM 1334 C C . GLU A 1 171 ? -4.395 -10.588 -1.194 1.00 90.12 171 GLU A C 1
ATOM 1336 O O . GLU A 1 171 ? -5.513 -10.432 -0.707 1.00 90.12 171 GLU A O 1
ATOM 1341 N N . ALA A 1 172 ? -4.045 -10.055 -2.367 1.00 89.56 172 ALA A N 1
ATOM 1342 C CA . ALA A 1 172 ? -4.960 -9.303 -3.222 1.00 89.56 172 ALA A CA 1
ATOM 1343 C C . ALA A 1 172 ? -5.949 -10.188 -4.002 1.00 89.56 172 ALA A C 1
ATOM 1345 O O . ALA A 1 172 ? -6.850 -9.648 -4.642 1.00 89.56 172 ALA A O 1
ATOM 1346 N N . GLY A 1 173 ? -5.812 -11.518 -3.936 1.00 86.00 173 GLY A N 1
ATOM 1347 C CA . GLY A 1 173 ? -6.635 -12.456 -4.701 1.00 86.00 173 GLY A CA 1
ATOM 1348 C C . GLY A 1 173 ? -6.292 -12.487 -6.192 1.00 86.00 173 GLY A C 1
ATOM 1349 O O . GLY A 1 173 ? -7.134 -12.866 -7.001 1.00 86.00 173 GLY A O 1
ATOM 1350 N N . ALA A 1 174 ? -5.083 -12.061 -6.564 1.00 74.00 174 ALA A N 1
ATOM 1351 C CA . ALA A 1 174 ? -4.590 -12.178 -7.927 1.00 74.00 174 ALA A CA 1
ATOM 1352 C C . ALA A 1 174 ? -4.029 -13.592 -8.137 1.00 74.00 174 ALA A C 1
ATOM 1354 O O . ALA A 1 174 ? -3.036 -13.960 -7.503 1.00 74.00 174 ALA A O 1
ATOM 1355 N N . ASP A 1 175 ? -4.653 -14.379 -9.017 1.00 53.84 175 ASP A N 1
ATOM 1356 C CA . ASP A 1 175 ? -4.121 -15.681 -9.425 1.00 53.84 175 ASP A CA 1
ATOM 1357 C C . ASP A 1 175 ? -2.817 -15.472 -10.203 1.00 53.84 175 ASP A C 1
ATOM 1359 O O . ASP A 1 175 ? -2.805 -15.083 -11.372 1.00 53.84 175 ASP A O 1
ATOM 1363 N N . THR A 1 176 ? -1.685 -15.729 -9.552 1.00 49.16 176 THR A N 1
ATOM 1364 C CA . THR A 1 176 ? -0.422 -15.922 -10.259 1.00 49.16 176 THR A CA 1
ATOM 1365 C C . THR A 1 176 ? -0.478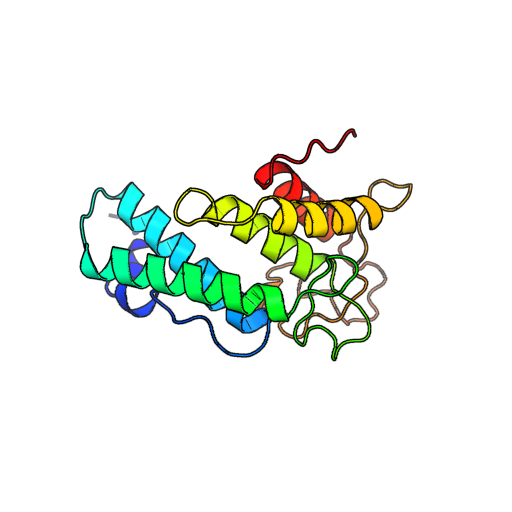 -17.306 -10.888 1.00 49.16 176 THR A C 1
ATOM 1367 O O . THR A 1 176 ? -0.238 -18.299 -10.202 1.00 49.16 176 THR A O 1
ATOM 1370 N N . HIS A 1 177 ? -0.832 -17.392 -12.169 1.00 40.25 177 HIS A N 1
ATOM 1371 C CA . HIS A 1 177 ? -0.615 -18.607 -12.950 1.00 40.25 177 HIS A CA 1
ATOM 1372 C C . HIS A 1 177 ? 0.899 -18.836 -13.066 1.00 40.25 177 HIS A C 1
ATOM 1374 O O . HIS A 1 177 ? 1.552 -18.286 -13.951 1.00 40.25 177 HIS A O 1
ATOM 1380 N N . VAL A 1 178 ? 1.449 -19.572 -12.098 1.00 40.31 178 VAL A N 1
ATOM 1381 C CA . VAL A 1 178 ? 2.798 -20.151 -12.135 1.00 40.31 178 VAL A CA 1
ATOM 1382 C C . VAL A 1 178 ? 2.738 -21.471 -12.887 1.00 40.31 178 VAL A C 1
ATOM 1384 O O . VAL A 1 178 ? 1.805 -22.255 -12.600 1.00 40.31 178 VAL A O 1
#